Protein AF-A0A7K2YK43-F1 (afdb_monomer_lite)

Radius of gyration: 14.31 Å; chains: 1; bounding box: 35×15×39 Å

Sequence (68 aa):
MTVDRLPTPEEVAELLYFVRVIADRELAARVDGDEGTARYPEGLFVTLGNAGLLGLPVSFGCGGGGLP

Foldseek 3Di:
DDDDDDDDPPVVVVVVVVVVVCCVPQPVVCVVPCVVVVHDSPCSVVVCVVVLNVFACPCVVVVHVVHD

pLDDT: mean 91.54, std 5.59, range [69.69, 97.31]

Structure (mmCIF, N/CA/C/O backbone):
data_AF-A0A7K2YK43-F1
#
_entry.id   AF-A0A7K2YK43-F1
#
loop_
_atom_site.group_PDB
_atom_site.id
_atom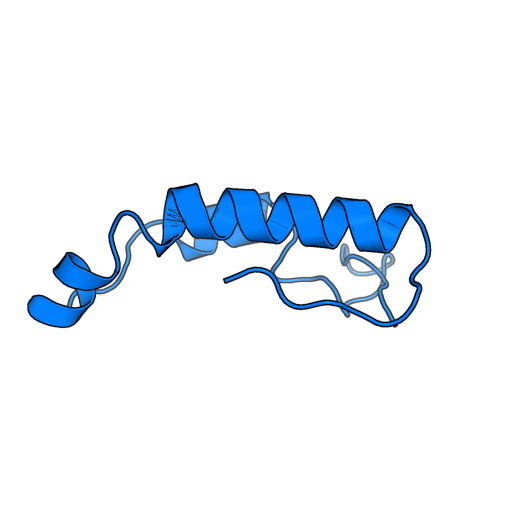_site.type_symbol
_atom_site.label_atom_id
_atom_site.label_alt_id
_atom_site.label_comp_id
_atom_site.label_asym_id
_atom_site.label_entity_id
_atom_site.label_seq_id
_atom_site.pdbx_PDB_ins_code
_atom_site.Cartn_x
_atom_site.Cartn_y
_atom_site.Cartn_z
_atom_site.occupancy
_atom_site.B_iso_or_equiv
_atom_site.auth_seq_id
_atom_site.auth_comp_id
_atom_site.auth_asym_id
_atom_site.auth_atom_id
_atom_site.pdbx_PDB_model_num
ATOM 1 N N . MET A 1 1 ? -15.719 -0.612 -6.863 1.00 74.56 1 MET A N 1
ATOM 2 C CA . MET A 1 1 ? -16.128 -0.160 -8.216 1.00 74.56 1 MET A CA 1
ATOM 3 C C . MET A 1 1 ? -14.911 -0.223 -9.126 1.00 74.56 1 MET A C 1
ATOM 5 O O . MET A 1 1 ? -13.873 0.314 -8.755 1.00 74.56 1 MET A O 1
ATOM 9 N N . THR A 1 2 ? -14.996 -0.889 -10.276 1.00 83.75 2 THR A N 1
ATOM 10 C CA . THR A 1 2 ? -13.901 -0.912 -11.258 1.00 83.75 2 THR A CA 1
ATOM 11 C C . THR A 1 2 ? -13.986 0.313 -12.159 1.00 83.75 2 THR A C 1
ATOM 13 O O . THR A 1 2 ? -15.015 0.549 -12.784 1.00 83.75 2 THR A O 1
ATOM 16 N N . VAL A 1 3 ? -12.905 1.089 -12.213 1.00 89.75 3 VAL A N 1
ATOM 17 C CA . VAL A 1 3 ? -12.766 2.231 -13.128 1.00 89.75 3 VAL A CA 1
ATOM 18 C C . VAL A 1 3 ? -12.048 1.757 -14.383 1.00 89.75 3 VAL A C 1
ATOM 20 O O . VAL A 1 3 ? -10.975 1.150 -14.260 1.00 89.75 3 VAL A O 1
ATOM 23 N N . ASP A 1 4 ? -12.646 2.037 -15.542 1.00 87.50 4 ASP A N 1
ATOM 24 C CA . ASP A 1 4 ? -12.007 1.858 -16.843 1.00 87.50 4 ASP A CA 1
ATOM 25 C C . ASP A 1 4 ? -10.936 2.934 -17.035 1.00 87.50 4 ASP A C 1
ATOM 27 O O . ASP A 1 4 ? -11.160 4.115 -16.756 1.00 87.50 4 ASP A O 1
ATOM 31 N N . ARG A 1 5 ? -9.739 2.511 -17.429 1.00 85.81 5 ARG A N 1
ATOM 32 C CA . ARG A 1 5 ? -8.566 3.379 -17.540 1.00 85.81 5 ARG A CA 1
ATOM 33 C C . ARG A 1 5 ? -8.096 3.383 -18.980 1.00 85.81 5 ARG A C 1
ATOM 35 O O . ARG A 1 5 ? -8.223 2.385 -19.682 1.00 85.81 5 ARG A O 1
ATOM 42 N N . LEU A 1 6 ? -7.505 4.504 -19.394 1.00 88.56 6 LEU A N 1
ATOM 43 C CA . LEU A 1 6 ? -6.835 4.577 -20.687 1.00 88.56 6 LEU A CA 1
ATOM 44 C C . LEU A 1 6 ? -5.834 3.416 -20.832 1.00 88.56 6 LEU A C 1
ATOM 46 O O . LEU A 1 6 ? -5.257 2.994 -19.822 1.00 88.56 6 LEU A O 1
ATOM 50 N N . PRO A 1 7 ? -5.616 2.911 -22.060 1.00 75.44 7 PRO A N 1
ATOM 51 C CA . PRO A 1 7 ? -4.663 1.839 -22.302 1.00 75.44 7 PRO A CA 1
ATOM 52 C C . PRO A 1 7 ? -3.302 2.201 -21.704 1.00 75.44 7 PRO A C 1
ATOM 54 O O . PRO A 1 7 ? -2.737 3.251 -22.009 1.00 75.44 7 PRO A O 1
ATOM 57 N N . THR A 1 8 ? -2.804 1.341 -20.824 1.00 83.25 8 THR A N 1
ATOM 58 C CA . THR A 1 8 ? -1.507 1.493 -20.158 1.00 83.25 8 THR A CA 1
ATOM 59 C C . THR A 1 8 ? -0.627 0.292 -20.498 1.00 83.25 8 THR A C 1
ATOM 61 O O . THR A 1 8 ? -1.161 -0.753 -20.880 1.00 83.25 8 THR A O 1
ATOM 64 N N . PRO A 1 9 ? 0.710 0.420 -20.405 1.00 89.31 9 PRO A N 1
ATOM 65 C CA . PRO A 1 9 ? 1.606 -0.726 -20.518 1.00 89.31 9 PRO A CA 1
ATOM 66 C C . PRO A 1 9 ? 1.186 -1.855 -19.568 1.00 89.31 9 PRO A C 1
ATOM 68 O O . PRO A 1 9 ? 0.692 -1.583 -18.474 1.00 89.31 9 PRO A O 1
ATOM 71 N N . GLU A 1 10 ? 1.405 -3.108 -19.967 1.00 89.94 10 GLU A N 1
ATOM 72 C CA . GLU A 1 10 ? 1.010 -4.292 -19.185 1.00 89.94 10 GLU A CA 1
ATOM 73 C C . GLU A 1 10 ? 1.545 -4.241 -17.746 1.00 89.94 10 GLU A C 1
ATOM 75 O O . GLU A 1 10 ? 0.795 -4.445 -16.797 1.00 89.94 10 GLU A O 1
ATOM 80 N N . GLU A 1 11 ? 2.798 -3.824 -17.567 1.00 87.31 11 GLU A N 1
ATOM 81 C CA . GLU A 1 11 ? 3.423 -3.638 -16.250 1.00 87.31 11 GLU A CA 1
ATOM 82 C C . GLU A 1 11 ? 2.658 -2.645 -15.356 1.00 87.31 11 GLU A C 1
ATOM 84 O O . GLU A 1 11 ? 2.523 -2.848 -14.149 1.00 87.31 11 GLU A O 1
ATOM 89 N N . VAL A 1 12 ? 2.105 -1.579 -15.944 1.00 89.44 12 VAL A N 1
ATOM 90 C CA . VAL A 1 12 ? 1.293 -0.590 -15.221 1.00 89.44 12 VAL A CA 1
ATOM 91 C C . VAL A 1 12 ? -0.076 -1.175 -14.881 1.00 89.44 12 VAL A C 1
ATOM 93 O O . VAL A 1 12 ? -0.586 -0.935 -13.787 1.00 89.44 12 VAL A O 1
ATOM 96 N N . ALA A 1 13 ? -0.672 -1.967 -15.773 1.00 90.50 13 ALA A N 1
ATOM 97 C CA . ALA A 1 13 ? -1.926 -2.661 -15.493 1.00 90.50 13 ALA A CA 1
ATOM 98 C C . ALA A 1 13 ? -1.772 -3.668 -14.337 1.00 90.50 13 ALA A C 1
ATOM 100 O O . ALA A 1 13 ? -2.605 -3.679 -13.425 1.00 90.50 13 ALA A O 1
ATOM 101 N N . GLU A 1 14 ? -0.679 -4.430 -14.319 1.00 92.12 14 GLU A N 1
ATOM 102 C CA . GLU A 1 14 ? -0.331 -5.366 -13.245 1.00 92.12 14 GLU A CA 1
ATOM 103 C C . GLU A 1 14 ? -0.070 -4.644 -11.918 1.00 92.12 14 GLU A C 1
ATOM 105 O O . GLU A 1 14 ? -0.611 -5.030 -10.880 1.00 92.12 14 GLU A O 1
ATOM 110 N N . LEU A 1 15 ? 0.665 -3.526 -11.936 1.00 93.12 15 LEU A N 1
ATOM 111 C CA . LEU A 1 15 ? 0.844 -2.683 -10.751 1.00 93.12 15 LEU A CA 1
ATOM 112 C C . LEU A 1 15 ? -0.500 -2.192 -10.207 1.00 93.12 15 LEU A C 1
ATOM 114 O O . LEU A 1 15 ? -0.759 -2.225 -9.005 1.00 93.12 15 LEU A O 1
ATOM 118 N N . LEU A 1 16 ? -1.381 -1.732 -11.087 1.00 93.31 16 LEU A N 1
ATOM 119 C CA . LEU A 1 16 ? -2.701 -1.250 -10.709 1.00 93.31 16 LEU A CA 1
ATOM 120 C C . LEU A 1 16 ? -3.585 -2.360 -10.129 1.00 93.31 16 LEU A C 1
ATOM 122 O O . LEU A 1 16 ? -4.383 -2.088 -9.227 1.00 93.31 16 LEU A O 1
ATOM 126 N N . TYR A 1 17 ? -3.464 -3.585 -10.639 1.00 93.75 17 TYR A N 1
ATOM 127 C CA . TYR A 1 17 ? -4.101 -4.761 -10.058 1.00 93.75 17 TYR A CA 1
ATOM 128 C C . TYR A 1 17 ? -3.537 -5.053 -8.662 1.00 93.75 17 TYR A C 1
ATOM 130 O O . TYR A 1 17 ? -4.302 -5.158 -7.703 1.00 93.75 17 TYR A O 1
ATOM 138 N N . PHE A 1 18 ? -2.213 -5.075 -8.516 1.00 95.69 18 PHE A N 1
ATOM 139 C CA . PHE A 1 18 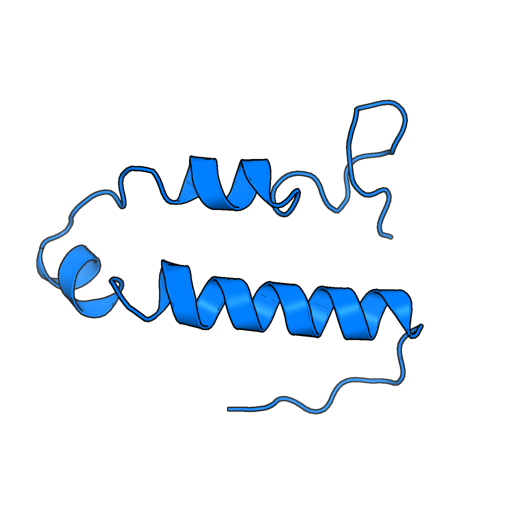? -1.531 -5.287 -7.241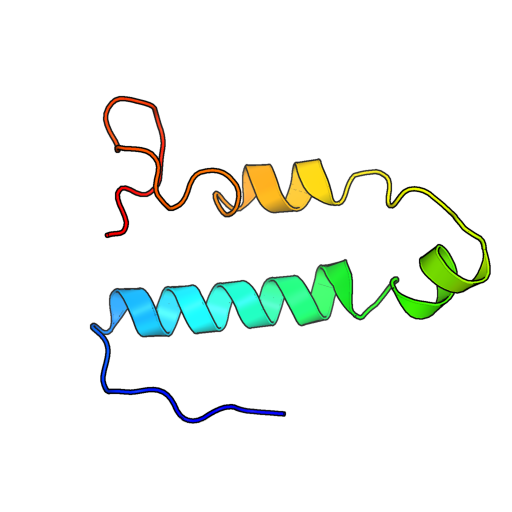 1.00 95.69 18 PHE A CA 1
ATOM 140 C C . PHE A 1 18 ? -1.937 -4.259 -6.172 1.00 95.69 18 PHE A C 1
ATOM 142 O O . PHE A 1 18 ? -2.288 -4.633 -5.052 1.00 95.69 18 PHE A O 1
ATOM 149 N N . VAL A 1 19 ? -1.992 -2.971 -6.529 1.00 95.44 19 VAL A N 1
ATOM 150 C CA . VAL A 1 19 ? -2.446 -1.895 -5.630 1.00 95.44 19 VAL A CA 1
ATOM 151 C C . VAL A 1 19 ? -3.883 -2.125 -5.164 1.00 95.44 19 VAL A C 1
ATOM 153 O O . VAL A 1 19 ? -4.176 -1.933 -3.986 1.00 95.44 19 VAL A O 1
ATOM 156 N N . ARG A 1 20 ? -4.784 -2.560 -6.057 1.00 95.31 20 ARG A N 1
ATOM 157 C CA . ARG A 1 20 ? -6.175 -2.880 -5.686 1.00 95.31 20 ARG A CA 1
ATOM 158 C C . ARG A 1 20 ? -6.234 -4.040 -4.698 1.00 95.31 20 ARG A C 1
ATOM 160 O O . ARG A 1 20 ? -6.919 -3.928 -3.690 1.00 95.31 20 ARG A O 1
ATOM 167 N N . VAL A 1 21 ? -5.468 -5.103 -4.935 1.00 95.94 21 VAL A N 1
ATOM 168 C CA . VAL A 1 21 ? -5.411 -6.259 -4.026 1.00 95.94 21 VAL A CA 1
ATOM 169 C C . VAL A 1 21 ? -4.921 -5.854 -2.636 1.00 95.94 21 VAL A C 1
ATOM 171 O O . VAL A 1 21 ? -5.499 -6.285 -1.639 1.00 95.94 21 VAL A O 1
ATOM 174 N N . ILE A 1 22 ? -3.886 -5.013 -2.547 1.00 96.38 22 ILE A N 1
ATOM 175 C CA . ILE A 1 22 ? -3.414 -4.491 -1.258 1.00 96.38 22 ILE A CA 1
ATOM 176 C C . ILE A 1 22 ? -4.481 -3.618 -0.607 1.00 96.38 22 ILE A C 1
ATOM 178 O O . ILE A 1 22 ? -4.736 -3.774 0.581 1.00 96.38 22 ILE A O 1
ATOM 182 N N . ALA A 1 23 ? -5.127 -2.724 -1.355 1.00 96.44 23 ALA A N 1
ATOM 183 C CA . ALA A 1 23 ? -6.162 -1.858 -0.802 1.00 96.44 23 ALA A CA 1
ATOM 184 C C . ALA A 1 23 ? -7.344 -2.655 -0.233 1.00 96.44 23 ALA A C 1
ATOM 186 O O . ALA A 1 23 ? -7.785 -2.380 0.882 1.00 96.44 23 ALA A O 1
ATOM 187 N N . ASP A 1 24 ? -7.801 -3.682 -0.945 1.00 95.50 24 ASP A N 1
ATOM 188 C CA . ASP A 1 24 ? -8.907 -4.528 -0.496 1.00 95.50 24 ASP A CA 1
ATOM 189 C C . ASP A 1 24 ? -8.534 -5.342 0.753 1.00 95.50 24 ASP A C 1
ATOM 191 O O . ASP A 1 24 ? -9.344 -5.492 1.667 1.00 95.50 24 ASP A O 1
ATOM 195 N N . ARG A 1 25 ? -7.301 -5.856 0.826 1.00 95.00 25 ARG A N 1
ATOM 196 C CA . ARG A 1 25 ? -6.849 -6.673 1.964 1.00 95.00 25 ARG A CA 1
ATOM 197 C C . ARG A 1 25 ? -6.471 -5.847 3.182 1.00 95.00 25 ARG A C 1
ATOM 199 O O . ARG A 1 25 ? -6.828 -6.203 4.299 1.00 95.00 25 ARG A O 1
ATOM 206 N N . GLU A 1 26 ? -5.731 -4.768 2.971 1.00 95.75 26 GLU A N 1
ATOM 207 C CA . GLU A 1 26 ? -5.096 -4.020 4.046 1.00 95.75 26 GLU A CA 1
ATOM 208 C C . GLU A 1 26 ? -5.910 -2.799 4.459 1.00 95.75 26 GLU A C 1
ATOM 210 O O . GLU A 1 26 ? -5.936 -2.504 5.644 1.00 95.75 26 GLU A O 1
ATOM 215 N N . LEU A 1 27 ? -6.573 -2.082 3.548 1.00 95.75 27 LEU A N 1
ATOM 216 C CA . LEU A 1 27 ? -7.285 -0.845 3.893 1.00 95.75 27 LEU A CA 1
ATOM 217 C C . LEU A 1 27 ? -8.769 -1.113 4.154 1.00 95.75 27 LEU A C 1
ATOM 219 O O . LEU A 1 27 ? -9.276 -0.779 5.226 1.00 95.75 27 LEU A O 1
ATOM 223 N N . ALA A 1 28 ? -9.456 -1.752 3.203 1.00 95.50 28 ALA A N 1
ATOM 224 C CA . ALA A 1 28 ? -10.903 -1.959 3.275 1.00 95.50 28 ALA A CA 1
ATOM 225 C C . ALA A 1 28 ? -11.322 -2.800 4.491 1.00 95.50 28 ALA A C 1
ATOM 227 O O . ALA A 1 28 ? -12.387 -2.577 5.055 1.00 95.50 28 ALA A O 1
ATOM 228 N N . ALA A 1 29 ? -10.464 -3.718 4.943 1.00 93.00 29 ALA A N 1
ATOM 229 C CA . ALA A 1 29 ? -10.741 -4.564 6.100 1.00 93.00 29 ALA A CA 1
ATOM 230 C C . ALA A 1 29 ? -10.783 -3.812 7.447 1.00 93.00 29 ALA A C 1
ATOM 232 O O . ALA A 1 29 ? -11.363 -4.335 8.398 1.00 93.00 29 ALA A O 1
ATOM 233 N N . ARG A 1 30 ? -10.163 -2.625 7.560 1.00 94.44 30 ARG A N 1
ATOM 234 C CA . ARG A 1 30 ? -10.011 -1.913 8.848 1.00 94.44 30 ARG A CA 1
ATOM 235 C C . ARG A 1 30 ? -10.561 -0.485 8.879 1.00 94.44 30 ARG A C 1
ATOM 237 O O . ARG A 1 30 ? -10.825 0.016 9.969 1.00 94.44 30 ARG A O 1
ATOM 244 N N . VAL A 1 31 ? -10.759 0.149 7.717 1.00 96.62 31 VAL A N 1
ATOM 245 C CA . VAL A 1 31 ? -11.078 1.587 7.602 1.00 96.62 31 VAL A CA 1
ATOM 246 C C . VAL A 1 31 ? -12.279 2.020 8.446 1.00 96.62 31 VAL A C 1
ATOM 248 O O . VAL A 1 31 ? -12.157 2.973 9.206 1.00 96.62 31 VAL A O 1
ATOM 251 N N . ASP A 1 32 ? -13.394 1.286 8.404 1.00 96.69 32 ASP A N 1
ATOM 252 C CA . ASP A 1 32 ? -14.605 1.651 9.153 1.00 96.69 32 ASP A CA 1
ATOM 253 C C . ASP A 1 32 ? -14.367 1.650 10.673 1.00 96.69 32 ASP A C 1
ATOM 255 O O . ASP A 1 32 ? -14.880 2.501 11.402 1.00 96.69 32 ASP A O 1
ATOM 259 N N . GLY A 1 33 ? -13.567 0.698 11.161 1.00 95.31 33 GLY A N 1
ATOM 260 C CA . GLY A 1 33 ? -13.263 0.558 12.583 1.00 95.31 33 GLY A CA 1
ATOM 261 C C . GLY A 1 33 ? -12.248 1.584 13.077 1.00 95.31 33 GLY A C 1
ATOM 262 O O . GLY A 1 33 ? -12.413 2.137 14.168 1.00 95.31 33 GLY A O 1
ATOM 263 N N . ASP A 1 34 ? -11.206 1.846 12.291 1.00 95.44 34 ASP A N 1
ATOM 264 C CA . ASP A 1 34 ? -10.165 2.806 12.660 1.00 95.44 34 ASP A CA 1
ATOM 265 C C . ASP A 1 34 ? -10.691 4.249 12.593 1.00 95.44 34 ASP A C 1
ATOM 267 O O . ASP A 1 34 ? -10.493 4.999 13.549 1.00 95.44 34 ASP A O 1
ATOM 271 N N . GLU A 1 35 ? -11.464 4.612 11.563 1.00 96.50 35 GLU A N 1
ATOM 272 C CA . GLU A 1 35 ? -12.123 5.925 11.466 1.00 96.50 35 GLU A CA 1
ATOM 273 C C . GLU A 1 35 ? -13.178 6.107 12.565 1.00 96.50 35 GLU A C 1
ATOM 275 O O . GLU A 1 35 ? -13.190 7.120 13.267 1.00 96.50 35 GLU A O 1
ATOM 280 N N . GLY A 1 36 ? -14.019 5.092 12.800 1.00 97.31 36 GLY A N 1
ATOM 281 C CA . GLY A 1 36 ? -15.054 5.138 13.837 1.00 97.31 36 GLY A CA 1
ATOM 282 C C . GLY A 1 36 ? -14.509 5.278 15.264 1.00 97.31 36 GLY A C 1
ATOM 283 O O . GLY A 1 36 ? -15.237 5.702 16.162 1.00 97.31 36 GLY A O 1
ATOM 284 N N . THR A 1 37 ? -13.233 4.947 15.484 1.00 96.88 37 THR A N 1
ATOM 285 C CA . THR A 1 37 ? -12.561 5.054 16.789 1.00 96.88 37 THR A CA 1
ATOM 286 C C . THR A 1 37 ? -11.432 6.085 16.821 1.00 96.88 37 THR A C 1
ATOM 288 O O . THR A 1 37 ? -10.748 6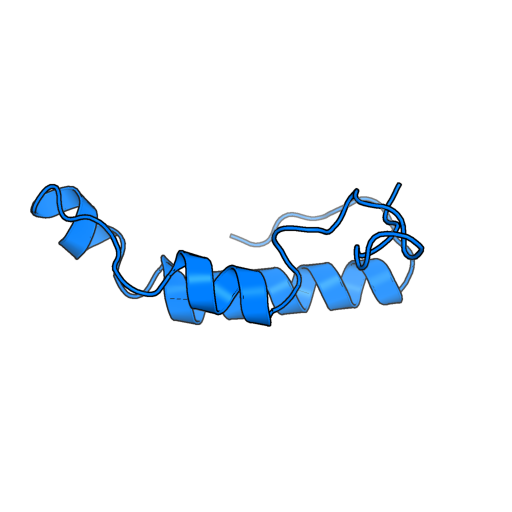.188 17.840 1.00 96.88 37 THR A O 1
ATOM 291 N N . ALA A 1 38 ? -11.252 6.860 15.744 1.00 95.75 38 ALA A N 1
ATOM 292 C CA . ALA A 1 38 ? -10.158 7.817 15.563 1.00 95.75 38 ALA A CA 1
ATOM 293 C C . ALA A 1 38 ? -8.771 7.223 15.887 1.00 95.75 38 ALA A C 1
ATOM 295 O O . ALA A 1 38 ? -7.935 7.853 16.543 1.00 95.75 38 ALA A O 1
ATOM 296 N N . ARG A 1 39 ? -8.533 5.977 15.461 1.00 95.12 39 ARG A N 1
ATOM 297 C CA . ARG A 1 39 ? -7.298 5.237 15.734 1.00 95.12 39 ARG A CA 1
ATOM 298 C C . ARG A 1 39 ? -6.296 5.410 14.598 1.00 95.12 39 ARG A C 1
ATOM 300 O O . ARG A 1 39 ? -6.644 5.360 13.424 1.00 95.12 39 ARG A O 1
ATOM 307 N N . TYR A 1 40 ? -5.021 5.530 14.957 1.00 93.69 40 TYR A N 1
ATOM 308 C CA . TYR A 1 40 ? -3.938 5.431 13.986 1.00 93.69 40 TYR A CA 1
ATOM 309 C C . TYR A 1 40 ? -3.785 3.982 13.475 1.00 93.69 40 TYR A C 1
ATOM 311 O O . TYR A 1 40 ? -3.668 3.071 14.300 1.00 93.69 40 TYR A O 1
ATOM 319 N N . PRO A 1 41 ? -3.739 3.745 12.149 1.00 93.25 41 PRO A N 1
ATOM 320 C CA . PRO A 1 41 ? -3.649 2.404 11.578 1.00 93.25 41 PRO A CA 1
ATOM 321 C C . PRO A 1 41 ? -2.220 1.858 11.699 1.00 93.25 41 PRO A C 1
ATOM 323 O O . PRO A 1 41 ? -1.397 1.942 10.780 1.00 93.25 41 PRO A O 1
ATOM 326 N N . GLU A 1 42 ? -1.906 1.310 12.870 1.00 94.62 42 GLU A N 1
ATOM 327 C CA . GLU A 1 42 ? -0.581 0.785 13.188 1.00 94.62 42 GLU A CA 1
ATOM 328 C C . GLU A 1 42 ? -0.157 -0.314 12.196 1.00 94.62 42 GLU A C 1
ATOM 330 O O . GLU A 1 42 ? -0.941 -1.178 11.797 1.00 94.62 42 GLU A O 1
ATOM 335 N N . GLY A 1 43 ? 1.093 -0.240 11.734 1.00 94.62 43 GLY A N 1
ATOM 336 C CA . GLY A 1 43 ? 1.659 -1.178 10.761 1.00 94.62 43 GLY A CA 1
ATOM 337 C C . GLY A 1 43 ? 1.235 -0.968 9.301 1.00 94.62 43 GLY A C 1
ATOM 338 O O . GLY A 1 43 ? 1.945 -1.436 8.415 1.00 94.62 43 GLY A O 1
ATOM 339 N N . LEU A 1 44 ? 0.168 -0.212 9.004 1.00 95.75 44 LEU A N 1
ATOM 340 C CA . LEU A 1 44 ? -0.317 -0.042 7.624 1.00 95.75 44 LEU A CA 1
ATOM 341 C C . LEU A 1 44 ? 0.745 0.581 6.705 1.00 95.75 44 LEU A C 1
ATOM 343 O O . LEU A 1 44 ? 1.020 0.065 5.624 1.00 95.75 44 LEU A O 1
ATOM 347 N N . PHE A 1 45 ? 1.395 1.656 7.152 1.00 95.31 45 PHE A N 1
ATOM 348 C CA . PHE A 1 45 ? 2.455 2.309 6.376 1.00 95.31 45 PHE A CA 1
ATOM 349 C C . PHE A 1 45 ? 3.691 1.423 6.190 1.00 95.31 45 PHE A C 1
ATOM 351 O O . PHE A 1 45 ? 4.344 1.504 5.153 1.00 95.31 45 PHE A O 1
ATOM 358 N N . VAL A 1 46 ? 3.988 0.543 7.151 1.00 96.50 46 VAL A N 1
ATOM 359 C CA . VAL A 1 46 ? 5.068 -0.445 7.013 1.00 96.50 46 VAL A CA 1
ATOM 360 C C . VAL A 1 46 ? 4.716 -1.448 5.916 1.00 96.50 46 VAL A C 1
ATOM 362 O O . VAL A 1 46 ? 5.543 -1.710 5.046 1.00 96.50 46 VAL A O 1
ATOM 365 N N . THR A 1 47 ? 3.479 -1.948 5.893 1.00 95.81 47 THR A N 1
ATOM 366 C CA . THR A 1 47 ? 2.999 -2.840 4.829 1.00 95.81 47 THR A CA 1
ATOM 367 C C . THR A 1 47 ? 3.083 -2.179 3.452 1.00 95.81 47 THR A C 1
ATOM 369 O O . THR A 1 47 ? 3.620 -2.774 2.519 1.00 95.81 47 THR A O 1
ATOM 372 N N . LEU A 1 48 ? 2.623 -0.929 3.321 1.00 95.94 48 LEU A N 1
ATOM 373 C CA . LEU A 1 48 ? 2.688 -0.184 2.057 1.00 95.94 48 LEU A CA 1
ATOM 374 C C . LEU A 1 48 ? 4.131 0.107 1.617 1.00 95.94 48 LEU A C 1
ATOM 376 O O . LEU A 1 48 ? 4.439 0.031 0.427 1.00 95.94 48 LEU A O 1
ATOM 380 N N . GLY A 1 49 ? 5.018 0.412 2.566 1.00 94.38 49 GLY A N 1
ATOM 381 C CA . GLY A 1 49 ? 6.443 0.614 2.310 1.00 94.38 49 GLY A CA 1
ATOM 382 C C . GLY A 1 49 ? 7.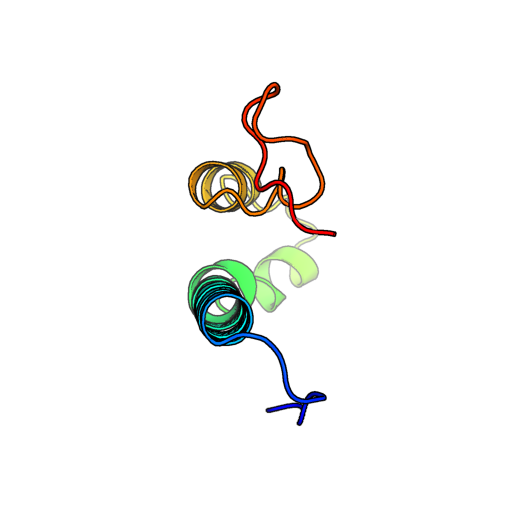127 -0.658 1.816 1.00 94.38 49 GLY A C 1
ATOM 383 O O . GLY A 1 49 ? 7.812 -0.623 0.798 1.00 94.38 49 GLY A O 1
ATOM 384 N N . ASN A 1 50 ? 6.869 -1.794 2.468 1.00 94.50 50 ASN A N 1
ATOM 385 C CA . ASN A 1 50 ? 7.393 -3.100 2.057 1.00 94.50 50 ASN A CA 1
ATOM 386 C C . ASN A 1 50 ? 6.875 -3.537 0.679 1.00 94.50 50 ASN A C 1
ATOM 388 O O . ASN A 1 50 ? 7.570 -4.246 -0.041 1.00 94.50 50 ASN A O 1
ATOM 392 N N . ALA A 1 51 ? 5.676 -3.094 0.295 1.00 94.12 51 ALA A N 1
ATOM 393 C CA . ALA A 1 51 ? 5.120 -3.301 -1.039 1.00 94.12 51 ALA A CA 1
ATOM 394 C C . ALA A 1 51 ? 5.683 -2.337 -2.107 1.00 94.12 51 ALA A C 1
ATOM 396 O O . ALA A 1 51 ? 5.273 -2.407 -3.263 1.00 94.12 51 ALA A O 1
ATOM 397 N N . GLY A 1 52 ? 6.582 -1.413 -1.743 1.00 92.88 52 GLY A N 1
ATOM 398 C CA . GLY A 1 52 ? 7.188 -0.438 -2.660 1.00 92.88 52 GLY A CA 1
ATOM 399 C C . GLY A 1 52 ? 6.268 0.721 -3.063 1.00 92.88 52 GLY A C 1
ATOM 400 O O . GLY A 1 52 ? 6.651 1.568 -3.868 1.00 92.88 52 GLY A O 1
ATOM 401 N N . LEU A 1 53 ? 5.066 0.808 -2.486 1.00 94.44 53 LEU A N 1
ATOM 402 C CA . LEU A 1 53 ? 4.040 1.765 -2.913 1.00 94.44 53 LEU A CA 1
ATOM 403 C C . LEU A 1 53 ? 4.314 3.205 -2.455 1.00 94.44 53 LEU A C 1
ATOM 405 O O . LEU A 1 53 ? 3.740 4.143 -2.999 1.00 94.44 53 LEU A O 1
ATOM 409 N N . LEU A 1 54 ? 5.209 3.395 -1.481 1.00 94.88 54 LEU A N 1
ATOM 410 C CA . LEU A 1 54 ? 5.563 4.716 -0.945 1.00 94.88 54 LEU A CA 1
ATOM 411 C C . LEU A 1 54 ? 6.706 5.411 -1.709 1.00 94.88 54 LEU A C 1
ATOM 413 O O . LEU A 1 54 ? 7.026 6.558 -1.410 1.00 94.88 54 LEU A O 1
ATOM 417 N N . GLY A 1 55 ? 7.316 4.735 -2.688 1.00 93.00 55 GLY A N 1
ATOM 418 C CA . GLY A 1 55 ? 8.465 5.231 -3.457 1.00 93.00 55 GLY A CA 1
ATOM 419 C C . GLY A 1 55 ? 8.259 5.221 -4.972 1.00 93.00 55 GLY A C 1
ATOM 420 O O . GLY A 1 55 ? 9.232 5.306 -5.714 1.00 93.00 55 GLY A O 1
ATOM 421 N N . LEU A 1 56 ? 7.018 5.097 -5.447 1.00 92.31 56 LEU A N 1
ATOM 422 C CA . LEU A 1 56 ? 6.700 4.912 -6.869 1.00 92.31 56 LEU A CA 1
ATOM 423 C C . LEU A 1 56 ? 7.307 5.973 -7.815 1.00 92.31 56 LEU A C 1
ATOM 425 O O . LEU A 1 56 ? 7.955 5.566 -8.778 1.00 92.31 56 LEU A O 1
ATOM 429 N N . PRO A 1 57 ? 7.188 7.293 -7.553 1.00 90.75 57 PRO A N 1
ATOM 430 C CA . PRO A 1 57 ? 7.769 8.318 -8.429 1.00 90.75 57 PRO A CA 1
ATOM 431 C C . PRO A 1 57 ? 9.263 8.564 -8.170 1.00 90.75 57 PRO A C 1
ATOM 433 O O . PRO A 1 57 ? 9.912 9.334 -8.877 1.00 90.75 57 PRO A O 1
ATOM 436 N N . VAL A 1 58 ? 9.82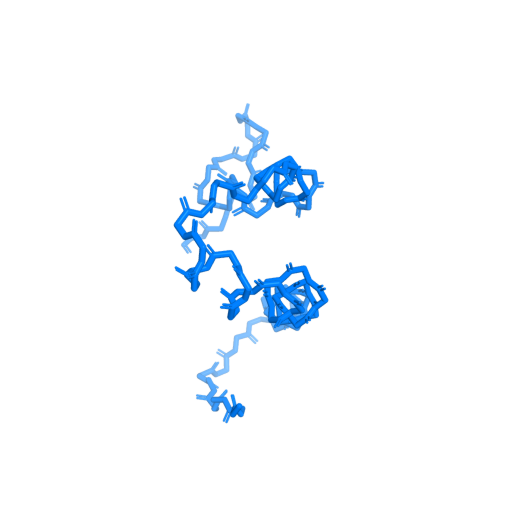5 7.967 -7.114 1.00 89.44 58 VAL A N 1
ATOM 437 C CA . VAL A 1 58 ? 11.235 8.149 -6.761 1.00 89.44 58 VAL A CA 1
ATOM 438 C C . VAL A 1 58 ? 12.090 7.348 -7.742 1.00 89.44 58 VAL A C 1
ATOM 440 O O . VAL A 1 58 ? 11.724 6.248 -8.146 1.00 89.44 58 VAL A O 1
ATOM 443 N N . SER A 1 59 ? 13.240 7.890 -8.141 1.00 87.69 59 SER A N 1
ATOM 444 C CA . SER A 1 59 ? 14.118 7.231 -9.111 1.00 87.69 59 SER A CA 1
ATOM 445 C C . SER A 1 59 ? 14.693 5.912 -8.580 1.00 87.69 59 SER A C 1
ATOM 447 O O . SER A 1 59 ? 14.937 5.752 -7.380 1.00 87.69 59 SER A O 1
ATOM 449 N N . PHE A 1 60 ? 15.007 4.989 -9.493 1.00 86.12 60 PHE A N 1
ATOM 450 C CA . PHE A 1 60 ? 15.660 3.720 -9.151 1.00 86.12 60 PHE A CA 1
ATOM 451 C C . PHE A 1 60 ? 16.995 3.909 -8.416 1.00 86.12 60 PHE A C 1
ATOM 453 O O . PHE A 1 60 ? 17.305 3.152 -7.500 1.00 86.12 60 PHE A O 1
ATOM 460 N N . GLY A 1 61 ? 17.767 4.950 -8.759 1.00 87.88 61 GLY A N 1
ATOM 461 C CA . GLY A 1 61 ? 19.042 5.262 -8.096 1.00 87.88 61 GLY A CA 1
ATOM 462 C C . GLY A 1 61 ? 18.901 5.631 -6.614 1.00 87.88 61 GLY A C 1
ATOM 463 O O . GLY A 1 61 ? 19.872 5.554 -5.866 1.00 87.88 61 GLY A O 1
ATOM 464 N N . CYS A 1 62 ? 17.690 5.986 -6.182 1.00 89.81 62 CYS A N 1
ATOM 465 C CA . CYS A 1 62 ? 17.340 6.262 -4.793 1.00 89.81 62 CYS A CA 1
ATOM 466 C C . CYS A 1 62 ? 16.493 5.140 -4.161 1.00 89.81 62 CYS A C 1
ATOM 468 O O . CYS A 1 62 ? 15.953 5.332 -3.075 1.00 89.81 62 CYS A O 1
ATOM 470 N N . GLY A 1 63 ? 16.363 3.984 -4.826 1.00 84.69 63 GLY A N 1
ATOM 471 C CA . GLY A 1 63 ? 15.565 2.846 -4.356 1.00 84.69 63 GLY A CA 1
ATOM 472 C C . GLY A 1 63 ? 14.057 2.963 -4.609 1.00 84.69 63 GLY A C 1
ATOM 473 O O . GLY A 1 63 ? 13.286 2.257 -3.965 1.00 84.69 63 GLY A O 1
ATOM 474 N N . GLY A 1 64 ? 13.627 3.858 -5.503 1.00 87.12 64 GLY A N 1
ATOM 475 C CA . GLY A 1 64 ? 12.225 4.026 -5.890 1.00 87.12 64 GLY A CA 1
ATOM 476 C C . GLY A 1 64 ? 11.814 3.246 -7.142 1.00 87.12 64 GLY A C 1
ATOM 477 O O . GLY A 1 64 ? 12.628 2.566 -7.765 1.00 87.12 64 GLY A O 1
ATOM 478 N N . GLY A 1 65 ? 10.534 3.354 -7.504 1.00 84.88 65 GLY A N 1
ATOM 479 C CA . GLY A 1 65 ? 9.922 2.627 -8.624 1.00 84.88 65 GLY A CA 1
ATOM 480 C C . GLY A 1 65 ? 10.146 3.249 -10.005 1.00 84.88 65 GLY A C 1
ATOM 481 O O . GLY A 1 65 ? 9.814 2.619 -11.003 1.00 84.88 65 GLY A O 1
ATOM 482 N N . GLY A 1 66 ? 10.684 4.471 -10.075 1.00 85.12 66 GLY A N 1
ATOM 483 C CA . GLY A 1 66 ? 11.004 5.163 -11.324 1.00 85.12 66 GLY A CA 1
ATOM 484 C C . GLY A 1 66 ? 9.810 5.383 -12.254 1.00 85.12 66 GLY A C 1
ATOM 485 O O . GLY A 1 66 ? 10.017 5.520 -13.460 1.00 85.12 66 GLY A O 1
ATOM 486 N N . LEU A 1 67 ? 8.585 5.387 -11.720 1.00 82.50 67 LEU A N 1
ATOM 487 C CA . LEU A 1 67 ? 7.385 5.599 -12.520 1.00 82.50 67 LEU A CA 1
ATOM 488 C C . LEU A 1 67 ? 7.246 7.083 -12.896 1.00 82.50 67 LEU A C 1
ATOM 490 O O . LEU A 1 67 ? 7.435 7.937 -12.024 1.00 82.50 67 LEU A O 1
ATOM 494 N N . PRO A 1 68 ? 6.938 7.385 -14.170 1.00 69.69 68 PRO A N 1
ATOM 495 C CA . PRO A 1 68 ? 6.675 8.742 -14.639 1.00 69.69 68 PRO A CA 1
ATOM 496 C C . PRO A 1 68 ? 5.333 9.301 -14.147 1.00 69.69 68 PRO A C 1
ATOM 498 O O . PRO A 1 68 ? 4.398 8.505 -13.890 1.00 69.69 68 PRO A O 1
#

Secondary structure (DSSP, 8-state):
-PPP-----HHHHHHHHHHHHHIIIIITTTHHHHHHTT---TTHHHHHHHTTTTSTTS-GGGTS----